Protein AF-A0A293LSG4-F1 (afdb_monomer_lite)

Radius of gyration: 34.45 Å; chains: 1; bounding box: 56×82×84 Å

Secondary structure (DSSP, 8-state):
-------------------------------------TT-TTS-----HHHHHHHHHHHHHHHHHHHHHHHHHHTTTS-HHHHHHHHHH-GGG-HHHHHHHHHHHHHHHHHHHHHHHHTT-S-HHHHHHHHHHHHHHHHHHHHHHHHHTT--TT-

pLDDT: mean 72.96, std 17.54, range [30.66, 94.44]

InterPro domains:
  IPR014371 Sterol O-acyltransferase, ACAT/DAG/ARE types [PTHR10408] (8-149)

Structure (mmCIF, N/CA/C/O backbone):
data_AF-A0A293LSG4-F1
#
_entry.id   AF-A0A293LSG4-F1
#
loop_
_atom_site.group_PDB
_atom_site.id
_atom_site.type_symbol
_atom_site.label_atom_id
_atom_site.label_alt_id
_atom_site.label_comp_id
_atom_site.label_asym_id
_atom_site.label_entity_id
_atom_site.label_seq_id
_atom_site.pdbx_PDB_ins_code
_atom_site.Cartn_x
_atom_site.Cartn_y
_atom_site.Cartn_z
_atom_site.occupancy
_atom_site.B_iso_or_equiv
_atom_site.auth_seq_id
_atom_site.auth_comp_id
_atom_site.auth_asym_id
_atom_site.auth_atom_id
_atom_site.pdbx_PDB_model_num
ATOM 1 N N . MET A 1 1 ? 24.149 -30.199 64.025 1.00 38.12 1 MET A N 1
ATOM 2 C CA . MET A 1 1 ? 24.038 -31.387 63.158 1.00 38.12 1 MET A CA 1
ATOM 3 C C . MET A 1 1 ? 22.683 -31.245 62.483 1.00 38.12 1 MET A C 1
ATOM 5 O O . MET A 1 1 ? 21.693 -31.628 63.076 1.00 38.12 1 MET A O 1
ATOM 9 N N . ASP A 1 2 ? 22.517 -30.277 61.592 1.00 36.81 2 ASP A N 1
ATOM 10 C CA . ASP A 1 2 ? 23.024 -30.160 60.215 1.00 36.81 2 ASP A CA 1
ATOM 11 C C . ASP A 1 2 ? 22.035 -30.751 59.192 1.00 36.81 2 ASP A C 1
ATOM 13 O O . ASP A 1 2 ? 21.685 -31.922 59.272 1.00 36.81 2 ASP A O 1
ATOM 17 N N . GLN A 1 3 ? 21.616 -29.841 58.309 1.00 37.47 3 GLN A N 1
ATOM 18 C CA . GLN A 1 3 ? 21.070 -29.933 56.952 1.00 37.47 3 GLN A CA 1
ATOM 19 C C . GLN A 1 3 ? 19.786 -30.694 56.567 1.00 37.47 3 GLN A C 1
ATOM 21 O O . GLN A 1 3 ? 19.490 -31.812 56.968 1.00 37.47 3 GLN A O 1
ATOM 26 N N . SER A 1 4 ? 19.059 -29.976 55.708 1.00 43.69 4 SER A N 1
ATOM 27 C CA . SER A 1 4 ? 17.766 -30.183 55.064 1.00 43.69 4 SER A CA 1
ATOM 28 C C . SER A 1 4 ? 17.876 -30.861 53.688 1.00 43.69 4 SER A C 1
ATOM 30 O O . SER A 1 4 ? 18.817 -30.566 52.954 1.00 43.69 4 SER A O 1
ATOM 32 N N . ASP A 1 5 ? 16.809 -31.604 53.337 1.00 42.03 5 ASP A N 1
ATOM 33 C CA . ASP A 1 5 ? 16.280 -31.919 51.985 1.00 42.03 5 ASP A CA 1
ATOM 34 C C . ASP A 1 5 ? 17.184 -32.748 51.026 1.00 42.03 5 ASP A C 1
ATOM 36 O O . ASP A 1 5 ? 18.361 -32.936 51.326 1.00 42.03 5 ASP A O 1
ATOM 40 N N . PRO A 1 6 ? 16.749 -33.209 49.820 1.00 51.28 6 PRO A N 1
ATOM 41 C CA . PRO A 1 6 ? 15.410 -33.450 49.232 1.00 51.28 6 PRO A CA 1
ATOM 42 C C . PRO A 1 6 ? 15.302 -34.784 48.413 1.00 51.28 6 PRO A C 1
ATOM 44 O O . PRO A 1 6 ? 16.277 -35.492 48.205 1.00 51.28 6 PRO A O 1
ATOM 47 N N . GLN A 1 7 ? 14.114 -35.008 47.824 1.00 31.14 7 GLN A N 1
ATOM 48 C CA . GLN A 1 7 ? 13.864 -35.568 46.472 1.00 31.14 7 GLN A CA 1
ATOM 49 C C . GLN A 1 7 ? 14.157 -37.034 46.095 1.00 31.14 7 GLN A C 1
ATOM 51 O O . GLN A 1 7 ? 15.089 -37.674 46.560 1.00 31.14 7 GLN A O 1
ATOM 56 N N . ALA A 1 8 ? 13.389 -37.419 45.065 1.00 35.66 8 ALA A N 1
ATOM 57 C CA . ALA A 1 8 ? 13.622 -38.466 44.073 1.00 35.66 8 ALA A CA 1
ATOM 58 C C . ALA A 1 8 ? 13.181 -39.882 44.468 1.00 35.66 8 ALA A C 1
ATOM 60 O O . ALA A 1 8 ? 13.350 -40.319 45.597 1.00 35.66 8 ALA A O 1
ATOM 61 N N . ASP A 1 9 ? 12.629 -40.702 43.587 1.00 30.66 9 ASP A N 1
ATOM 62 C CA . ASP A 1 9 ? 12.077 -40.546 42.243 1.00 30.66 9 ASP A CA 1
ATOM 63 C C . ASP A 1 9 ? 11.445 -41.919 41.931 1.00 30.66 9 ASP A C 1
ATOM 65 O O . ASP A 1 9 ? 11.835 -42.938 42.500 1.00 30.66 9 ASP A O 1
ATOM 69 N N . GLU A 1 10 ? 10.459 -41.922 41.039 1.00 43.47 10 GLU A N 1
ATOM 70 C CA . GLU A 1 10 ? 10.326 -42.917 39.968 1.00 43.47 10 GLU A CA 1
ATOM 71 C C . GLU A 1 10 ? 10.400 -44.420 40.324 1.00 43.47 10 GLU A C 1
ATOM 73 O O . GLU A 1 10 ? 11.464 -45.031 40.413 1.00 43.47 10 GLU A O 1
ATOM 78 N N . ALA A 1 11 ? 9.235 -45.073 40.383 1.00 34.16 11 ALA A N 1
ATOM 79 C CA . ALA A 1 11 ? 9.147 -46.523 40.234 1.00 34.16 11 ALA A CA 1
ATOM 80 C C . ALA A 1 11 ? 7.879 -46.939 39.471 1.00 34.16 11 ALA A C 1
ATOM 82 O O . ALA A 1 11 ? 6.773 -46.544 39.834 1.00 34.16 11 ALA A O 1
ATOM 83 N N . ALA A 1 12 ? 8.091 -47.822 38.486 1.00 37.66 12 ALA A N 1
ATOM 84 C CA . ALA A 1 12 ? 7.128 -48.529 37.630 1.00 37.66 12 ALA A CA 1
ATOM 85 C C . ALA A 1 12 ? 6.524 -47.668 36.502 1.00 37.66 12 ALA A C 1
ATOM 87 O O . ALA A 1 12 ? 5.883 -46.660 36.753 1.00 37.66 12 ALA A O 1
ATOM 88 N N . THR A 1 13 ? 6.714 -48.002 35.222 1.00 35.38 13 THR A N 1
ATOM 89 C CA . THR A 1 13 ? 6.286 -49.256 34.563 1.00 35.38 13 THR A CA 1
ATOM 90 C C . THR A 1 13 ? 7.220 -49.550 33.366 1.00 35.38 13 THR A C 1
ATOM 92 O O . THR A 1 13 ? 7.344 -48.728 32.469 1.00 35.38 13 THR A O 1
ATOM 95 N N . ALA A 1 14 ? 8.092 -50.563 33.424 1.00 41.41 14 ALA A N 1
ATOM 96 C CA . ALA A 1 14 ? 7.942 -51.886 32.786 1.00 41.41 14 ALA A CA 1
ATOM 97 C C . ALA A 1 14 ? 7.353 -51.892 31.350 1.00 41.41 14 ALA A C 1
ATOM 99 O O . ALA A 1 14 ? 6.164 -51.658 31.183 1.00 41.41 14 ALA A O 1
ATOM 100 N N . ASP A 1 15 ? 8.122 -52.262 30.315 1.00 34.78 15 ASP A N 1
ATOM 101 C CA . ASP A 1 15 ? 8.256 -53.663 29.847 1.00 34.78 15 ASP A CA 1
ATOM 102 C C . ASP A 1 15 ? 8.903 -53.761 28.435 1.00 34.78 15 ASP A C 1
ATOM 104 O O . ASP A 1 15 ? 8.466 -53.119 27.484 1.00 34.78 15 ASP A O 1
ATOM 108 N N . LYS A 1 16 ? 9.913 -54.641 28.347 1.00 33.62 16 LYS A N 1
ATOM 109 C CA . LYS A 1 16 ? 10.464 -55.406 27.201 1.00 33.62 16 LYS A CA 1
ATOM 110 C C . LYS A 1 16 ? 11.070 -54.740 25.954 1.00 33.62 16 LYS A C 1
ATOM 112 O O . LYS A 1 16 ? 10.407 -54.473 24.955 1.00 33.62 16 LYS A O 1
ATOM 117 N N . GLN A 1 17 ? 12.405 -54.777 25.932 1.00 40.47 17 GLN A N 1
ATOM 118 C CA . GLN A 1 17 ? 13.190 -55.181 24.758 1.00 40.47 17 GLN A CA 1
ATOM 119 C C . GLN A 1 17 ? 13.037 -56.697 24.500 1.00 40.47 17 GLN A C 1
ATOM 121 O O . GLN A 1 17 ? 13.072 -57.458 25.469 1.00 40.47 17 GLN A O 1
ATOM 126 N N . PRO A 1 18 ? 12.972 -57.172 23.242 1.00 40.62 18 PRO A N 1
ATOM 127 C CA . PRO A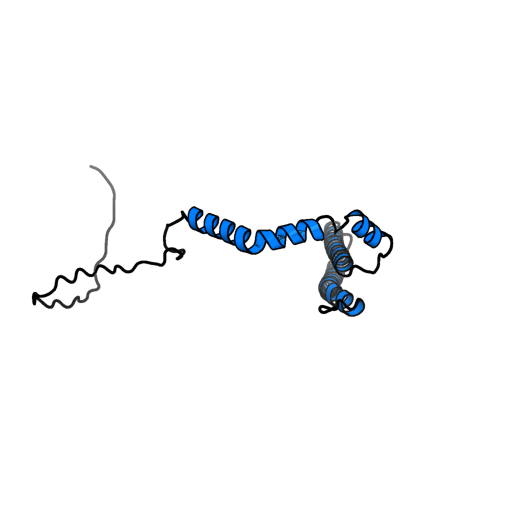 1 18 ? 13.381 -58.526 22.917 1.00 40.62 18 PRO A CA 1
ATOM 128 C C . PRO A 1 18 ? 14.887 -58.548 22.624 1.00 40.62 18 PRO A C 1
ATOM 130 O O . PRO A 1 18 ? 15.380 -57.925 21.682 1.00 40.62 18 PRO A O 1
ATOM 133 N N . GLU A 1 19 ? 15.584 -59.267 23.489 1.00 47.41 19 GLU A N 1
ATOM 134 C CA . GLU A 1 19 ? 16.866 -59.927 23.266 1.00 47.41 19 GLU A CA 1
ATOM 135 C C . GLU A 1 19 ? 16.713 -60.959 22.134 1.00 47.41 19 GLU A C 1
ATOM 137 O O . GLU A 1 19 ? 15.721 -61.687 22.096 1.00 47.41 19 GLU A O 1
ATOM 142 N N . ASN A 1 20 ? 17.650 -60.976 21.188 1.00 44.69 20 ASN A N 1
ATOM 143 C CA . ASN A 1 20 ? 17.918 -62.112 20.309 1.00 44.69 20 ASN A CA 1
ATOM 144 C C . ASN A 1 20 ? 19.379 -62.011 19.868 1.00 44.69 20 ASN A C 1
ATOM 146 O O . ASN A 1 20 ? 19.776 -61.031 19.229 1.00 44.69 20 ASN A O 1
ATOM 150 N N . ASP A 1 21 ? 20.128 -63.028 20.267 1.00 46.31 21 ASP A N 1
ATOM 151 C CA . ASP A 1 21 ? 21.570 -63.163 20.152 1.00 46.31 21 ASP A CA 1
ATOM 152 C C . ASP A 1 21 ? 22.030 -63.509 18.725 1.00 46.31 21 ASP A C 1
ATOM 154 O O . ASP A 1 21 ? 21.399 -64.292 18.014 1.00 46.31 21 ASP A O 1
ATOM 158 N N . ASP A 1 22 ? 23.144 -62.877 18.353 1.00 59.78 22 ASP A N 1
ATOM 159 C CA . ASP A 1 22 ? 24.293 -63.378 17.590 1.00 59.78 22 ASP A CA 1
ATOM 160 C C . ASP A 1 22 ? 24.077 -64.310 16.381 1.00 59.78 22 ASP A C 1
ATOM 162 O O . ASP A 1 22 ? 23.933 -65.516 16.534 1.00 59.78 22 ASP A O 1
ATOM 166 N N . GLU A 1 23 ? 24.269 -63.763 15.171 1.00 53.59 23 GLU A N 1
ATOM 167 C CA . GLU A 1 23 ? 24.921 -64.444 14.034 1.00 53.59 23 GLU A CA 1
ATOM 168 C C . GLU A 1 23 ? 25.746 -63.397 13.247 1.00 53.59 23 GLU A C 1
ATOM 170 O O . GLU A 1 23 ? 25.218 -62.494 12.589 1.00 53.59 23 GLU A O 1
ATOM 175 N N . ASP A 1 24 ? 27.072 -63.505 13.359 1.00 57.59 24 ASP A N 1
ATOM 176 C CA . ASP A 1 24 ? 28.089 -62.793 12.583 1.00 57.59 24 ASP A CA 1
ATOM 177 C C . ASP A 1 24 ? 27.906 -63.032 11.075 1.00 57.59 24 ASP A C 1
ATOM 179 O O . ASP A 1 24 ? 28.110 -64.146 10.617 1.00 57.59 24 ASP A O 1
ATOM 183 N N . VAL A 1 25 ? 27.599 -61.994 10.287 1.00 56.97 25 VAL A N 1
ATOM 184 C CA . VAL A 1 25 ? 28.265 -61.640 9.011 1.00 56.97 25 VAL A CA 1
ATOM 185 C C . VAL A 1 25 ? 27.683 -60.306 8.539 1.00 56.97 25 VAL A C 1
ATOM 187 O O . VAL A 1 25 ? 26.483 -60.139 8.351 1.00 56.97 25 VAL A O 1
ATOM 190 N N . SER A 1 26 ? 28.581 -59.367 8.252 1.00 52.91 26 SER A N 1
ATOM 191 C CA . SER A 1 26 ? 28.329 -57.980 7.857 1.00 52.91 26 SER A CA 1
ATOM 192 C C . SER A 1 26 ? 28.017 -57.052 9.029 1.00 52.91 26 SER A C 1
ATOM 194 O O . SER A 1 26 ? 26.897 -56.632 9.304 1.00 52.91 26 SER A O 1
ATOM 196 N N . VAL A 1 27 ? 29.113 -56.577 9.612 1.00 57.38 27 VAL A N 1
ATOM 197 C CA . VAL A 1 27 ? 29.299 -55.189 10.037 1.00 57.38 27 VAL A CA 1
ATOM 198 C C . VAL A 1 27 ? 28.968 -54.245 8.860 1.00 57.38 27 VAL A C 1
ATOM 200 O O . VAL A 1 27 ? 29.807 -53.499 8.363 1.00 57.38 27 VAL A O 1
ATOM 203 N N . LEU A 1 28 ? 27.727 -54.258 8.368 1.00 61.81 28 LEU A N 1
ATOM 204 C CA . LEU A 1 28 ? 27.125 -53.144 7.658 1.00 61.81 28 LEU A CA 1
ATOM 205 C C . LEU A 1 28 ? 26.864 -52.109 8.741 1.00 61.81 28 LEU A C 1
ATOM 207 O O . LEU A 1 28 ? 25.749 -51.947 9.232 1.00 61.81 28 LEU A O 1
ATOM 211 N N . CYS A 1 29 ? 27.952 -51.454 9.154 1.00 65.19 29 CYS A N 1
ATOM 212 C CA . CYS A 1 29 ? 27.932 -50.210 9.894 1.00 65.19 29 CYS A CA 1
ATOM 213 C C . CYS A 1 29 ? 26.817 -49.377 9.270 1.00 65.19 29 CYS A C 1
ATOM 215 O O . CYS A 1 29 ? 26.926 -48.973 8.112 1.00 65.19 29 CYS A O 1
ATOM 217 N N . ARG A 1 30 ? 25.684 -49.232 9.964 1.00 60.47 30 ARG A N 1
ATOM 218 C CA . ARG A 1 30 ? 24.551 -48.467 9.452 1.00 60.47 30 ARG A CA 1
ATOM 219 C C . ARG A 1 30 ? 24.993 -47.009 9.463 1.00 60.47 30 ARG A C 1
ATOM 221 O O . ARG A 1 30 ? 24.814 -46.288 10.436 1.00 60.47 30 ARG A O 1
ATOM 228 N N . ILE A 1 31 ? 25.625 -46.601 8.366 1.00 74.44 31 ILE A N 1
ATOM 229 C CA . ILE A 1 31 ? 26.207 -45.269 8.161 1.00 74.44 31 ILE A CA 1
ATOM 230 C C . ILE A 1 31 ? 25.098 -44.208 8.080 1.00 74.44 31 ILE A C 1
ATOM 232 O O . ILE A 1 31 ? 25.341 -43.016 8.262 1.00 74.44 31 ILE A O 1
ATOM 236 N N . HIS A 1 32 ? 23.861 -44.647 7.822 1.00 75.19 32 HIS A N 1
ATOM 237 C CA . HIS A 1 32 ? 22.682 -43.801 7.772 1.00 75.19 32 HIS A CA 1
ATOM 238 C C . HIS A 1 32 ? 22.128 -43.554 9.180 1.00 75.19 32 HIS A C 1
ATOM 240 O O . HIS A 1 32 ? 21.497 -44.422 9.784 1.00 75.19 32 HIS A O 1
ATOM 246 N N . LYS A 1 33 ? 22.372 -42.347 9.695 1.00 80.88 33 LYS A N 1
ATOM 247 C CA . LYS A 1 33 ? 21.749 -41.832 10.918 1.00 80.88 33 LYS A CA 1
ATOM 248 C C . LYS A 1 33 ? 20.503 -41.026 10.536 1.00 80.88 33 LYS A C 1
ATOM 250 O O . LYS A 1 33 ? 20.580 -40.290 9.550 1.00 80.88 33 LYS A O 1
ATOM 255 N N . PRO A 1 34 ? 19.391 -41.119 11.291 1.00 77.25 34 PRO A N 1
ATOM 256 C CA . PRO A 1 34 ? 18.253 -40.230 11.092 1.00 77.25 34 PRO A CA 1
ATOM 257 C C . PRO A 1 34 ? 18.742 -38.786 11.250 1.00 77.25 34 PRO A C 1
ATOM 259 O O . PRO A 1 34 ? 19.196 -38.376 12.318 1.00 77.25 34 PRO A O 1
ATOM 262 N N . GLN A 1 35 ? 18.746 -38.050 10.144 1.00 75.88 35 GLN A N 1
ATOM 263 C CA . GLN A 1 35 ? 19.224 -36.681 10.066 1.00 75.88 35 GLN A CA 1
ATOM 264 C C . GLN A 1 35 ? 18.098 -35.823 9.504 1.00 75.88 35 GLN A C 1
ATOM 266 O O . GLN A 1 35 ? 17.713 -35.988 8.349 1.00 75.88 35 GLN A O 1
ATOM 271 N N . ASP A 1 36 ? 17.620 -34.878 10.310 1.00 75.56 36 ASP A N 1
ATOM 272 C CA . ASP A 1 36 ? 16.722 -33.836 9.828 1.00 75.56 36 ASP A CA 1
ATOM 273 C C . ASP A 1 36 ? 17.367 -33.087 8.658 1.00 75.56 36 ASP A C 1
ATOM 275 O O . ASP A 1 36 ? 18.570 -32.782 8.686 1.00 75.56 36 ASP A O 1
ATOM 279 N N . SER A 1 37 ? 16.560 -32.779 7.638 1.00 78.62 37 SER A N 1
ATOM 280 C CA . SER A 1 37 ? 16.974 -31.962 6.499 1.00 78.62 37 SER A CA 1
ATOM 281 C C . SER A 1 37 ? 17.712 -30.719 6.985 1.00 78.62 37 SER A C 1
ATOM 283 O O . SER A 1 37 ? 17.318 -30.088 7.962 1.00 78.62 37 SER A O 1
ATOM 285 N N . LEU A 1 38 ? 18.765 -30.321 6.274 1.00 68.75 38 LEU A N 1
ATOM 286 C CA . LEU A 1 38 ? 19.543 -29.126 6.614 1.00 68.75 38 LEU A CA 1
ATOM 287 C C . LEU A 1 38 ? 18.714 -27.828 6.607 1.00 68.75 38 LEU A C 1
ATOM 289 O O . LEU A 1 38 ? 19.166 -26.827 7.140 1.00 68.75 38 LEU A O 1
ATOM 293 N N . LEU A 1 39 ? 17.519 -27.852 6.013 1.00 66.94 39 LEU A N 1
ATOM 294 C CA . LEU A 1 39 ? 16.549 -26.753 5.995 1.00 66.94 39 LEU A CA 1
ATOM 295 C C . LEU A 1 39 ? 15.422 -26.925 7.033 1.00 66.94 39 LEU A C 1
ATOM 297 O O . LEU A 1 39 ? 14.484 -26.131 7.056 1.00 66.94 39 LEU A O 1
ATOM 301 N N . SER A 1 40 ? 15.467 -27.980 7.851 1.00 68.06 40 SER A N 1
ATOM 302 C CA . SER A 1 40 ? 14.493 -28.214 8.914 1.00 68.06 40 SER A CA 1
ATOM 303 C C . SER A 1 40 ? 14.722 -27.216 10.043 1.00 68.06 40 SER A C 1
ATOM 305 O O . SER A 1 40 ? 15.818 -27.144 10.599 1.00 68.06 40 SER A O 1
ATOM 307 N N . GLY A 1 41 ? 13.676 -26.476 10.420 1.00 67.75 41 GLY A N 1
ATOM 308 C CA . GLY A 1 41 ? 13.731 -25.488 11.504 1.00 67.75 41 GLY A CA 1
ATOM 309 C C . GLY A 1 41 ? 14.050 -26.076 12.888 1.00 67.75 41 GLY A C 1
ATOM 310 O O . GLY A 1 41 ? 14.380 -25.322 13.796 1.00 67.75 41 GLY A O 1
ATOM 311 N N . SER A 1 42 ? 13.988 -27.405 13.047 1.00 68.75 42 SER A N 1
ATOM 312 C CA . SER A 1 42 ? 14.391 -28.141 14.258 1.00 68.75 42 SER A CA 1
ATOM 313 C C . SER A 1 42 ? 15.909 -28.253 14.433 1.00 68.75 42 SER A C 1
ATOM 315 O O . SER A 1 42 ? 16.389 -28.513 15.537 1.00 68.75 42 SER A O 1
ATOM 317 N N . ARG A 1 43 ? 16.691 -28.070 13.360 1.00 63.06 43 ARG A N 1
ATOM 318 C CA . ARG A 1 43 ? 18.145 -28.235 13.380 1.00 63.06 43 ARG A CA 1
ATOM 319 C C . ARG A 1 43 ? 18.791 -26.871 13.610 1.00 63.06 43 ARG A C 1
ATOM 321 O O . ARG A 1 43 ? 18.637 -25.972 12.793 1.00 63.06 43 ARG A O 1
ATOM 328 N N . GLY A 1 44 ? 19.560 -26.723 14.693 1.00 66.12 44 GLY A N 1
ATOM 329 C CA . GLY A 1 44 ? 20.257 -25.484 15.096 1.00 66.12 44 GLY A CA 1
ATOM 330 C C . GLY A 1 44 ? 21.354 -24.975 14.139 1.00 66.12 44 GLY A C 1
ATOM 331 O O . GLY A 1 44 ? 22.300 -24.320 14.569 1.00 66.12 44 GLY A O 1
ATOM 332 N N . TRP A 1 45 ? 21.271 -25.293 12.845 1.00 66.38 45 TRP A N 1
ATOM 333 C CA . TRP A 1 45 ? 22.164 -24.811 11.802 1.00 66.38 45 TRP A CA 1
ATOM 334 C C . TRP A 1 45 ? 21.676 -23.443 11.307 1.00 66.38 45 TRP A C 1
ATOM 336 O O . TRP A 1 45 ? 20.603 -23.329 10.725 1.00 66.38 45 TRP A O 1
ATOM 346 N N . THR A 1 46 ? 22.452 -22.386 11.560 1.00 73.81 46 THR A N 1
ATOM 347 C CA . THR A 1 46 ? 22.088 -20.985 11.250 1.00 73.81 46 THR A CA 1
ATOM 348 C C . THR A 1 46 ? 22.930 -20.365 10.126 1.00 73.81 46 THR A C 1
ATOM 350 O O . THR A 1 46 ? 22.719 -19.215 9.737 1.00 73.81 46 THR A O 1
ATOM 353 N N . ASN A 1 47 ? 23.885 -21.110 9.560 1.00 76.19 47 ASN A N 1
ATOM 354 C CA . ASN A 1 47 ? 24.853 -20.597 8.585 1.00 76.19 47 ASN A CA 1
ATOM 355 C C . ASN A 1 47 ? 24.399 -20.765 7.120 1.00 76.19 47 ASN A C 1
ATOM 357 O O . ASN A 1 47 ? 25.081 -21.379 6.306 1.00 76.19 47 ASN A O 1
ATOM 361 N N . TYR A 1 48 ? 23.279 -20.137 6.747 1.00 82.25 48 TYR A N 1
ATOM 362 C CA . TYR A 1 48 ? 22.755 -20.129 5.365 1.00 82.25 48 TYR A CA 1
ATOM 363 C C . TYR A 1 48 ? 23.375 -19.060 4.453 1.00 82.25 48 TYR A C 1
ATOM 365 O O . TYR A 1 48 ? 22.940 -18.878 3.317 1.00 82.25 48 TYR A O 1
ATOM 373 N N . ARG A 1 49 ? 24.399 -18.338 4.924 1.00 84.12 49 ARG A N 1
ATOM 374 C CA . ARG A 1 49 ? 25.003 -17.204 4.202 1.00 84.12 49 ARG A CA 1
ATOM 375 C C . ARG A 1 49 ? 25.500 -17.584 2.803 1.00 84.12 49 ARG A C 1
ATOM 377 O O . ARG A 1 49 ? 25.340 -16.798 1.877 1.00 84.12 49 ARG A O 1
ATOM 384 N N . GLY A 1 50 ? 26.054 -18.790 2.644 1.00 87.56 50 GLY A N 1
ATOM 385 C CA . GLY A 1 50 ? 26.525 -19.299 1.350 1.00 87.56 50 GLY A CA 1
ATOM 386 C C . GLY A 1 50 ? 25.389 -19.562 0.359 1.00 87.56 50 GLY A C 1
ATOM 387 O O . GLY A 1 50 ? 25.465 -19.122 -0.785 1.00 87.56 50 GLY A O 1
ATOM 388 N N . LEU A 1 51 ? 24.306 -20.202 0.816 1.00 87.69 51 LEU A N 1
ATOM 389 C CA . LEU A 1 51 ? 23.114 -20.451 -0.001 1.00 87.69 51 LEU A CA 1
ATOM 390 C C . LEU A 1 51 ? 22.42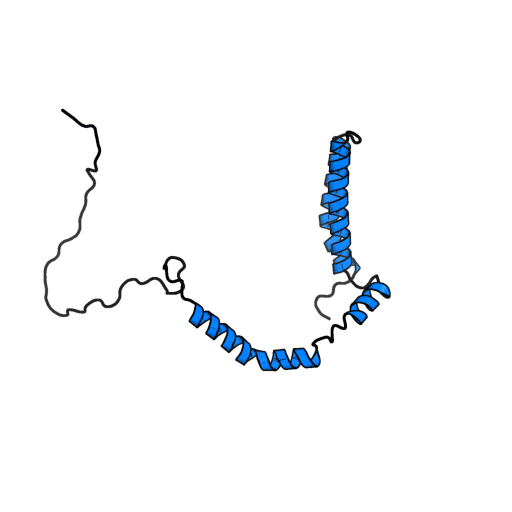6 -19.136 -0.388 1.00 87.69 51 LEU A C 1
ATOM 392 O O . LEU A 1 51 ? 22.095 -18.935 -1.549 1.00 87.69 51 LEU A O 1
ATOM 396 N N . PHE A 1 52 ? 22.275 -18.212 0.563 1.00 87.31 52 PHE A N 1
ATOM 397 C CA . PHE A 1 52 ? 21.683 -16.899 0.315 1.00 87.31 52 PHE A CA 1
ATOM 398 C C . PHE A 1 52 ? 22.493 -16.076 -0.696 1.00 87.31 52 PHE A C 1
ATOM 400 O O . PHE A 1 52 ? 21.925 -15.522 -1.637 1.00 87.31 52 PHE A O 1
ATOM 407 N N . ASN A 1 53 ? 23.823 -16.044 -0.553 1.00 92.31 53 ASN A N 1
ATOM 408 C CA . ASN A 1 53 ? 24.698 -15.365 -1.509 1.00 92.31 53 ASN A CA 1
ATOM 409 C C . ASN A 1 53 ? 24.592 -15.990 -2.908 1.00 92.31 53 ASN A C 1
ATOM 411 O O . ASN A 1 53 ? 24.482 -15.282 -3.904 1.00 92.31 53 ASN A O 1
ATOM 415 N N . PHE A 1 54 ? 24.544 -17.321 -2.986 1.00 93.50 54 PHE A N 1
ATOM 416 C CA . PHE A 1 54 ? 24.344 -18.020 -4.249 1.00 93.50 54 PHE A CA 1
ATOM 417 C C . PHE A 1 54 ? 22.991 -17.685 -4.895 1.00 93.50 54 PHE A C 1
ATOM 419 O O . PHE A 1 54 ? 22.950 -17.384 -6.085 1.00 93.50 54 PHE A O 1
ATOM 426 N N . CYS A 1 55 ? 21.900 -17.639 -4.123 1.00 92.38 55 CYS A N 1
ATOM 427 C CA . CYS A 1 55 ? 20.589 -17.211 -4.617 1.00 92.38 55 CYS A CA 1
ATOM 428 C C . CYS A 1 55 ? 20.614 -15.779 -5.172 1.00 92.38 55 CYS A C 1
ATOM 430 O O . CYS A 1 55 ? 20.040 -15.535 -6.230 1.00 92.38 55 CYS A O 1
ATOM 432 N N . ILE A 1 56 ? 21.302 -14.844 -4.506 1.00 93.06 56 ILE A N 1
ATOM 433 C CA . ILE A 1 56 ? 21.467 -13.469 -5.005 1.00 93.06 56 ILE A CA 1
ATOM 434 C C . ILE A 1 56 ? 22.257 -13.457 -6.316 1.00 93.06 56 ILE A C 1
ATOM 436 O O . ILE A 1 56 ? 21.838 -12.810 -7.274 1.00 93.06 56 ILE A O 1
ATOM 440 N N . ILE A 1 57 ? 23.372 -14.186 -6.388 1.00 94.44 57 ILE A N 1
ATOM 441 C CA . ILE A 1 57 ? 24.196 -14.267 -7.600 1.00 94.44 57 ILE A CA 1
ATOM 442 C C . ILE A 1 57 ? 23.385 -14.855 -8.758 1.00 94.44 57 ILE A C 1
ATOM 444 O O . ILE A 1 57 ? 23.388 -14.284 -9.847 1.00 94.44 57 ILE A O 1
ATOM 448 N N . LEU A 1 58 ? 22.641 -15.943 -8.531 1.00 93.31 58 LEU A N 1
ATOM 449 C CA . LEU A 1 58 ? 21.759 -16.532 -9.540 1.00 93.31 58 LEU A CA 1
ATOM 450 C C . LEU A 1 58 ? 20.652 -15.571 -9.970 1.00 93.31 58 LEU A C 1
ATOM 452 O O . LEU A 1 58 ? 20.357 -15.484 -11.161 1.00 93.31 58 LEU A O 1
ATOM 456 N N . LEU A 1 59 ? 20.056 -14.835 -9.031 1.00 91.75 59 LEU A N 1
ATOM 457 C CA . LEU A 1 59 ? 19.019 -13.849 -9.322 1.00 91.75 59 LEU A CA 1
ATOM 458 C C . LEU A 1 59 ? 19.561 -12.740 -10.233 1.00 91.75 59 LEU A C 1
ATOM 460 O O . LEU A 1 59 ? 18.935 -12.427 -11.247 1.00 91.75 59 LEU A O 1
ATOM 464 N N . ILE A 1 60 ? 20.736 -12.196 -9.906 1.00 90.62 60 ILE A N 1
ATOM 465 C CA . ILE A 1 60 ? 21.405 -11.149 -10.687 1.00 90.62 60 ILE A CA 1
ATOM 466 C C . ILE A 1 60 ? 21.862 -11.690 -12.043 1.00 90.62 60 ILE A C 1
ATOM 468 O O . ILE A 1 60 ? 21.686 -11.017 -13.051 1.00 90.62 60 ILE A O 1
ATOM 472 N N . LEU A 1 61 ? 22.411 -12.900 -12.116 1.00 91.94 61 LEU A N 1
ATOM 473 C CA . LEU A 1 61 ? 22.875 -13.458 -13.385 1.00 91.94 61 LEU A CA 1
ATOM 474 C C . LEU A 1 61 ? 21.702 -13.793 -14.321 1.00 91.94 61 LEU A C 1
ATOM 476 O O . LEU A 1 61 ? 21.783 -13.545 -15.521 1.00 91.94 61 LEU A O 1
ATOM 480 N N . SER A 1 62 ? 20.596 -14.299 -13.765 1.00 91.12 62 SER A N 1
ATOM 481 C CA . SER A 1 62 ? 19.418 -14.716 -14.540 1.00 91.12 62 SER A CA 1
ATOM 482 C C . SER A 1 62 ? 18.537 -13.540 -14.960 1.00 91.12 62 SER A C 1
ATOM 484 O O . SER A 1 62 ? 17.962 -13.565 -16.043 1.00 91.12 62 SER A O 1
ATOM 486 N N . ASN A 1 63 ? 18.428 -12.499 -14.126 1.00 86.94 63 ASN A N 1
ATOM 487 C CA . ASN A 1 63 ? 17.511 -11.378 -14.363 1.00 86.94 63 ASN A CA 1
ATOM 488 C C . ASN A 1 63 ? 18.216 -10.032 -14.554 1.00 86.94 63 ASN A C 1
ATOM 490 O O . ASN A 1 63 ? 17.577 -9.084 -14.990 1.00 86.94 63 ASN A O 1
ATOM 494 N N . GLY A 1 64 ? 19.514 -9.912 -14.271 1.00 88.00 64 GLY A N 1
ATOM 495 C CA . GLY A 1 64 ? 20.232 -8.634 -14.257 1.00 88.00 64 GLY A CA 1
ATOM 496 C C . GLY A 1 64 ? 20.271 -7.940 -15.612 1.00 88.00 64 GLY A C 1
ATOM 497 O O . GLY A 1 64 ? 20.070 -6.733 -15.671 1.00 88.00 64 GLY A O 1
ATOM 498 N N . ARG A 1 65 ? 20.440 -8.686 -16.713 1.00 87.31 65 ARG A N 1
ATOM 499 C CA . ARG A 1 65 ? 20.392 -8.113 -18.070 1.00 87.31 65 ARG A CA 1
ATOM 500 C C . ARG A 1 65 ? 19.026 -7.495 -18.369 1.00 87.31 65 ARG A C 1
ATOM 502 O O . ARG A 1 65 ? 18.964 -6.351 -18.798 1.00 87.31 65 ARG A O 1
ATOM 509 N N . VAL A 1 66 ? 17.950 -8.238 -18.113 1.00 85.62 66 VAL A N 1
ATOM 510 C CA . VAL A 1 66 ? 16.573 -7.779 -18.349 1.00 85.62 66 VAL A CA 1
ATOM 511 C C . VAL A 1 66 ? 16.203 -6.655 -17.377 1.00 85.62 66 VAL A C 1
ATOM 513 O O . VAL A 1 66 ? 15.563 -5.691 -17.773 1.00 85.62 66 VAL A O 1
ATOM 516 N N . ALA A 1 67 ? 16.655 -6.725 -16.124 1.00 82.75 67 ALA A N 1
ATOM 517 C CA . ALA A 1 67 ? 16.446 -5.687 -15.121 1.00 82.75 67 ALA A CA 1
ATOM 518 C C . ALA A 1 67 ? 17.179 -4.387 -15.474 1.00 82.75 67 ALA A C 1
ATOM 520 O O . ALA A 1 67 ? 16.602 -3.320 -15.322 1.00 82.75 67 ALA A O 1
ATOM 521 N N . LEU A 1 68 ? 18.414 -4.460 -15.976 1.00 82.88 68 LEU A N 1
ATOM 522 C CA . LEU A 1 68 ? 19.200 -3.295 -16.385 1.00 82.88 68 LEU A CA 1
ATOM 523 C C . LEU A 1 68 ? 18.668 -2.707 -17.697 1.00 82.88 68 LEU A C 1
ATOM 525 O O . LEU A 1 68 ? 18.546 -1.493 -17.819 1.00 82.88 68 LEU A O 1
ATOM 529 N N . GLU A 1 69 ? 18.258 -3.554 -18.642 1.00 85.69 69 GLU A N 1
ATOM 530 C CA . GLU A 1 69 ? 17.553 -3.121 -19.849 1.00 85.69 69 GLU A CA 1
ATOM 531 C C . GLU A 1 69 ? 16.230 -2.428 -19.498 1.00 85.69 69 GLU A C 1
ATOM 533 O O . GLU A 1 69 ? 15.953 -1.350 -20.018 1.00 85.69 69 GLU A O 1
ATOM 538 N N . ASN A 1 70 ? 15.460 -2.977 -18.555 1.00 82.81 70 ASN A N 1
ATOM 539 C CA . ASN A 1 70 ? 14.246 -2.347 -18.047 1.00 82.81 70 ASN A CA 1
ATOM 540 C C . ASN A 1 70 ? 14.541 -1.087 -17.223 1.00 82.81 70 ASN A C 1
ATOM 542 O O . ASN A 1 70 ? 13.761 -0.149 -17.267 1.00 82.81 70 ASN A O 1
ATOM 546 N N . LEU A 1 71 ? 15.662 -1.005 -16.511 1.00 82.69 71 LEU A N 1
ATOM 547 C CA . LEU A 1 71 ? 16.055 0.187 -15.761 1.00 82.69 71 LEU A CA 1
ATOM 548 C C . LEU A 1 71 ? 16.548 1.312 -16.681 1.00 82.69 71 LEU A C 1
ATOM 550 O O . LEU A 1 71 ? 16.347 2.475 -16.375 1.00 82.69 71 LEU A O 1
ATOM 554 N N . ILE A 1 72 ? 17.163 1.011 -17.821 1.00 76.06 72 ILE A N 1
ATOM 555 C CA . ILE A 1 72 ? 17.574 2.047 -18.781 1.00 76.06 72 ILE A CA 1
ATOM 556 C C . ILE A 1 72 ? 16.411 2.433 -19.703 1.00 76.06 72 ILE A C 1
ATOM 558 O O . ILE A 1 72 ? 16.245 3.610 -20.010 1.00 76.06 72 ILE A O 1
ATOM 562 N N . LYS A 1 73 ? 15.581 1.468 -20.128 1.00 72.12 73 LYS A N 1
ATOM 563 C CA . LYS A 1 73 ? 14.392 1.739 -20.955 1.00 72.12 73 LYS A CA 1
ATOM 564 C C . LYS A 1 73 ? 13.244 2.361 -20.158 1.00 72.12 73 LYS A C 1
ATOM 566 O O . LYS A 1 73 ? 12.579 3.246 -20.681 1.00 72.12 73 LYS A O 1
ATOM 571 N N . TYR A 1 74 ? 13.005 1.901 -18.927 1.00 68.56 74 TYR A N 1
ATOM 572 C CA . TYR A 1 74 ? 11.887 2.323 -18.070 1.00 68.56 74 TYR A CA 1
ATOM 573 C C . TYR A 1 74 ? 12.303 2.975 -16.740 1.00 68.56 74 TYR A C 1
ATOM 575 O O . TYR A 1 74 ? 11.442 3.515 -16.044 1.00 68.56 74 TYR A O 1
ATOM 583 N N . GLY A 1 75 ? 13.576 2.957 -16.334 1.00 69.75 75 GLY A N 1
ATOM 584 C CA . GLY A 1 75 ? 13.993 3.667 -15.114 1.00 69.75 75 GLY A CA 1
ATOM 585 C C . GLY A 1 75 ? 13.828 5.174 -15.274 1.00 69.75 75 GLY A C 1
ATOM 586 O O . GLY A 1 75 ? 13.954 5.695 -16.375 1.00 69.75 75 GLY A O 1
ATOM 587 N N . ILE A 1 76 ? 13.420 5.856 -14.195 1.00 57.28 76 ILE A N 1
ATOM 588 C CA . ILE A 1 76 ? 12.924 7.255 -14.169 1.00 57.28 76 ILE A CA 1
ATOM 589 C C . ILE A 1 76 ? 11.878 7.600 -15.269 1.00 57.28 76 ILE A C 1
ATOM 591 O O . ILE A 1 76 ? 11.371 8.715 -15.320 1.00 57.28 76 ILE A O 1
ATOM 595 N N . LEU A 1 77 ? 11.430 6.647 -16.097 1.00 57.25 77 LEU A N 1
ATOM 596 C CA . LEU A 1 77 ? 10.355 6.843 -17.074 1.00 57.25 77 LEU A CA 1
ATOM 597 C C . LEU A 1 77 ? 8.975 6.899 -16.397 1.00 57.25 77 LEU A C 1
ATOM 599 O O . LEU A 1 77 ? 8.013 7.401 -16.978 1.00 57.25 77 LEU A O 1
ATOM 603 N N . VAL A 1 78 ? 8.885 6.478 -15.131 1.00 56.22 78 VAL A N 1
ATOM 604 C CA . VAL A 1 78 ? 7.962 7.089 -14.164 1.00 56.22 78 VAL A CA 1
ATOM 605 C C . VAL A 1 78 ? 8.529 8.469 -13.866 1.00 56.22 78 VAL A C 1
ATOM 607 O O . VAL A 1 78 ? 9.189 8.682 -12.855 1.00 56.22 78 VAL A O 1
ATOM 610 N N . ASP A 1 79 ? 8.333 9.392 -14.801 1.00 68.06 79 ASP A N 1
ATOM 611 C CA . ASP A 1 79 ? 8.683 10.785 -14.592 1.00 68.06 79 ASP A CA 1
ATOM 612 C C . ASP A 1 79 ? 7.817 11.268 -13.416 1.00 68.06 79 ASP A C 1
ATOM 614 O O . ASP A 1 79 ? 6.593 11.380 -13.574 1.00 68.06 79 ASP A O 1
ATOM 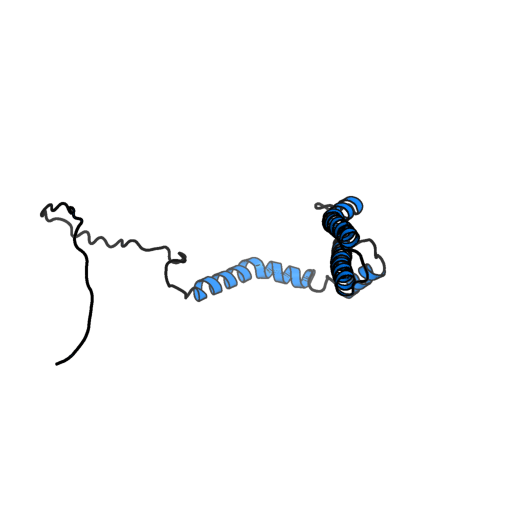618 N N . PRO A 1 80 ? 8.395 11.506 -12.224 1.00 68.12 80 PRO A N 1
ATOM 619 C CA . PRO A 1 80 ? 7.611 11.861 -11.048 1.00 68.12 80 PRO A CA 1
ATOM 620 C C . PRO A 1 80 ? 6.824 13.149 -11.303 1.00 68.12 80 PRO A C 1
ATOM 622 O O . PRO A 1 80 ? 5.726 13.320 -10.779 1.00 68.12 80 PRO A O 1
ATOM 625 N N . VAL A 1 81 ? 7.326 14.019 -12.186 1.00 70.62 81 VAL A N 1
ATOM 626 C CA . VAL A 1 81 ? 6.655 15.249 -12.599 1.00 70.62 81 VAL A CA 1
ATOM 627 C C . VAL A 1 81 ? 5.453 14.947 -13.490 1.00 70.62 81 VAL A C 1
ATOM 629 O O . VAL A 1 81 ? 4.437 15.623 -13.356 1.00 70.62 81 VAL A O 1
ATOM 632 N N . LYS A 1 82 ? 5.496 13.922 -14.354 1.00 70.56 82 LYS A N 1
ATOM 633 C CA . LYS A 1 82 ? 4.298 13.463 -15.087 1.00 70.56 82 LYS A CA 1
ATOM 634 C C . LYS A 1 82 ? 3.266 12.854 -14.148 1.00 70.56 82 LYS A C 1
ATOM 636 O O . LYS A 1 82 ? 2.091 13.152 -14.309 1.00 70.56 82 LYS A O 1
ATOM 641 N N . TRP A 1 83 ? 3.684 12.074 -13.151 1.00 70.19 83 TRP A N 1
ATOM 642 C CA . TRP A 1 83 ? 2.770 11.516 -12.144 1.00 70.19 83 TRP A CA 1
ATOM 643 C C . TRP A 1 83 ? 2.086 12.630 -11.344 1.00 70.19 83 TRP A C 1
ATOM 645 O O . TRP A 1 83 ? 0.868 12.622 -11.203 1.00 70.19 83 TRP A O 1
ATOM 655 N N . ILE A 1 84 ? 2.843 13.647 -10.923 1.00 70.31 84 ILE A N 1
ATOM 656 C CA . ILE A 1 84 ? 2.311 14.838 -10.247 1.00 70.31 84 ILE A CA 1
ATOM 657 C C . ILE A 1 84 ? 1.421 15.667 -11.189 1.00 70.31 84 ILE A C 1
ATOM 659 O O . ILE A 1 84 ? 0.368 16.142 -10.778 1.00 70.31 84 ILE A O 1
ATOM 663 N N . ARG A 1 85 ? 1.786 15.830 -12.467 1.00 72.69 85 ARG A N 1
ATOM 664 C CA . ARG A 1 85 ? 0.943 16.540 -13.443 1.00 72.69 85 ARG A CA 1
ATOM 665 C C . ARG A 1 85 ? -0.366 15.811 -13.700 1.00 72.69 85 ARG A C 1
ATOM 667 O O . ARG A 1 85 ? -1.388 16.473 -13.718 1.00 72.69 85 ARG A O 1
ATOM 674 N N . VAL A 1 86 ? -0.357 14.490 -13.863 1.00 70.38 86 VAL A N 1
ATOM 675 C CA . VAL A 1 86 ? -1.587 13.696 -14.001 1.00 70.38 86 VAL A CA 1
ATOM 676 C C . VAL A 1 86 ? -2.415 13.776 -12.715 1.00 70.38 86 VAL A C 1
ATOM 678 O O . VAL A 1 86 ? -3.625 13.943 -12.796 1.00 70.38 86 VAL A O 1
ATOM 681 N N . LEU A 1 87 ? -1.774 13.767 -11.541 1.00 69.44 87 LEU A N 1
ATOM 682 C CA . LEU A 1 87 ? -2.450 13.959 -10.254 1.00 69.44 87 LEU A CA 1
ATOM 683 C C . LEU A 1 87 ? -3.164 15.323 -10.154 1.00 69.44 87 LEU A C 1
ATOM 685 O O . LEU A 1 87 ? -4.249 15.396 -9.584 1.00 69.44 87 LEU A O 1
ATOM 689 N N . LEU A 1 88 ? -2.571 16.397 -10.691 1.00 66.25 88 LEU A N 1
ATOM 690 C CA . LEU A 1 88 ? -3.127 17.758 -10.635 1.00 66.25 88 LEU A CA 1
ATOM 691 C C . LEU A 1 88 ? -4.073 18.111 -11.799 1.00 66.25 88 LEU A C 1
ATOM 693 O O . LEU A 1 88 ? -5.025 18.855 -11.577 1.00 66.25 88 LEU A O 1
ATOM 697 N N . LEU A 1 89 ? -3.817 17.633 -13.023 1.00 67.12 89 LEU A N 1
ATOM 698 C CA . LEU A 1 89 ? -4.639 17.935 -14.208 1.00 67.12 89 LEU A CA 1
ATOM 699 C C . LEU A 1 89 ? -5.811 16.973 -14.396 1.00 67.12 89 LEU A C 1
ATOM 701 O O . LEU A 1 89 ? -6.819 17.376 -14.968 1.00 67.12 89 LEU A O 1
ATOM 705 N N . ASP A 1 90 ? -5.678 15.724 -13.954 1.00 61.75 90 ASP A N 1
ATOM 706 C CA . ASP A 1 90 ? -6.660 14.672 -14.207 1.00 61.75 90 ASP A CA 1
ATOM 707 C C . ASP A 1 90 ? -7.079 14.026 -12.880 1.00 61.75 90 ASP A C 1
ATOM 709 O O . ASP A 1 90 ? -6.807 12.845 -12.627 1.00 61.75 90 ASP A O 1
ATOM 713 N N . PRO A 1 91 ? -7.720 14.805 -11.979 1.00 59.91 91 PRO A N 1
ATOM 714 C CA . PRO A 1 91 ? -7.979 14.366 -10.618 1.00 59.91 91 PRO A CA 1
ATOM 715 C C . PRO A 1 91 ? -8.722 13.032 -10.598 1.00 59.91 91 PRO A C 1
ATOM 717 O O . PRO A 1 91 ? -8.457 12.212 -9.731 1.00 59.91 91 PRO A O 1
ATOM 720 N N . GLY A 1 92 ? -9.609 12.755 -11.557 1.00 64.00 92 GLY A N 1
ATOM 721 C CA . GLY A 1 92 ? -10.438 11.548 -11.593 1.00 64.00 92 GLY A CA 1
ATOM 722 C C . GLY A 1 92 ? -9.700 10.216 -11.796 1.00 64.00 92 GLY A C 1
ATOM 723 O O . GLY A 1 92 ? -10.140 9.194 -11.287 1.00 64.00 92 GLY A O 1
ATOM 724 N N . SER A 1 93 ? -8.560 10.180 -12.479 1.00 68.88 93 SER A N 1
ATOM 725 C CA . SER A 1 93 ? -8.085 8.937 -13.117 1.00 68.88 93 SER A CA 1
ATOM 726 C C . SER A 1 93 ? -7.468 7.879 -12.169 1.00 68.88 93 SER A C 1
ATOM 728 O O . SER A 1 93 ? -6.981 6.846 -12.623 1.00 68.88 93 SER A O 1
ATOM 730 N N . TRP A 1 94 ? -7.455 8.109 -10.843 1.00 69.94 94 TRP A N 1
ATOM 731 C CA . TRP A 1 94 ? -6.683 7.304 -9.876 1.00 69.94 94 TRP A CA 1
ATOM 732 C C . TRP A 1 94 ? -7.542 6.669 -8.778 1.00 69.94 94 TRP A C 1
ATOM 734 O O . TRP A 1 94 ? -7.486 7.088 -7.615 1.00 69.94 94 TRP A O 1
ATOM 744 N N . PRO A 1 95 ? -8.285 5.596 -9.098 1.00 75.81 95 PRO A N 1
ATOM 745 C CA . PRO A 1 95 ? -9.108 4.864 -8.136 1.00 75.81 95 PRO A CA 1
ATOM 746 C C . PRO A 1 95 ? -8.382 4.498 -6.826 1.00 75.81 95 PRO A C 1
ATOM 748 O O . PRO A 1 95 ? -8.973 4.689 -5.763 1.00 75.81 95 PRO A O 1
ATOM 751 N N . PRO A 1 96 ? -7.098 4.068 -6.826 1.00 79.50 96 PRO A N 1
ATOM 752 C CA . PRO A 1 96 ? -6.390 3.738 -5.584 1.00 79.50 96 PRO A CA 1
ATOM 753 C C . PRO A 1 96 ? -6.154 4.941 -4.661 1.00 79.50 96 PRO A C 1
ATOM 755 O O . PRO A 1 96 ? -6.214 4.808 -3.437 1.00 79.50 96 PRO A O 1
ATOM 758 N N . VAL A 1 97 ? -5.911 6.125 -5.230 1.00 82.69 97 VAL A N 1
ATOM 759 C CA . VAL A 1 97 ? -5.700 7.360 -4.460 1.00 82.69 97 VAL A CA 1
ATOM 760 C C . VAL A 1 97 ? -7.012 7.772 -3.798 1.00 82.69 97 VAL A C 1
ATOM 762 O O . VAL A 1 97 ? -7.028 8.048 -2.601 1.00 82.69 97 VAL A O 1
ATOM 765 N N . TYR A 1 98 ? -8.128 7.699 -4.526 1.00 80.31 98 TYR A N 1
ATOM 766 C CA . TYR A 1 98 ? -9.459 7.948 -3.969 1.00 80.31 98 TYR A CA 1
ATOM 767 C C . TYR A 1 98 ? -9.835 6.992 -2.845 1.00 80.31 98 TYR A C 1
ATOM 769 O O . TYR A 1 98 ? -10.336 7.436 -1.814 1.00 80.31 98 TYR A O 1
ATOM 777 N N . ILE A 1 99 ? -9.565 5.696 -3.017 1.00 85.38 99 ILE A N 1
ATOM 778 C CA . ILE A 1 99 ? -9.808 4.694 -1.973 1.00 85.38 99 ILE A CA 1
ATOM 779 C C . ILE A 1 99 ? -8.966 5.020 -0.738 1.00 85.38 99 ILE A C 1
ATOM 781 O O . ILE A 1 99 ? -9.484 5.009 0.375 1.00 85.38 99 ILE A O 1
ATOM 785 N N . THR A 1 100 ? -7.695 5.383 -0.926 1.00 87.38 100 THR A N 1
ATOM 786 C CA . THR A 1 100 ? -6.791 5.740 0.174 1.00 87.38 100 THR A CA 1
ATOM 787 C C . THR A 1 100 ? -7.277 6.983 0.917 1.00 87.38 100 THR A C 1
ATOM 789 O O . THR A 1 100 ? -7.402 6.954 2.140 1.00 87.38 100 THR A O 1
ATOM 792 N N . PHE A 1 101 ? -7.600 8.068 0.211 1.00 86.62 101 PHE A N 1
ATOM 793 C CA . PHE A 1 101 ? -8.121 9.288 0.834 1.00 86.62 101 PHE A CA 1
ATOM 794 C C . PHE A 1 101 ? -9.469 9.059 1.525 1.00 86.62 101 PHE A C 1
ATOM 796 O O . PHE A 1 101 ? -9.652 9.500 2.659 1.00 86.62 101 PHE A O 1
ATOM 803 N N . GLY A 1 102 ? -10.387 8.328 0.888 1.00 86.31 102 GLY A N 1
ATOM 804 C C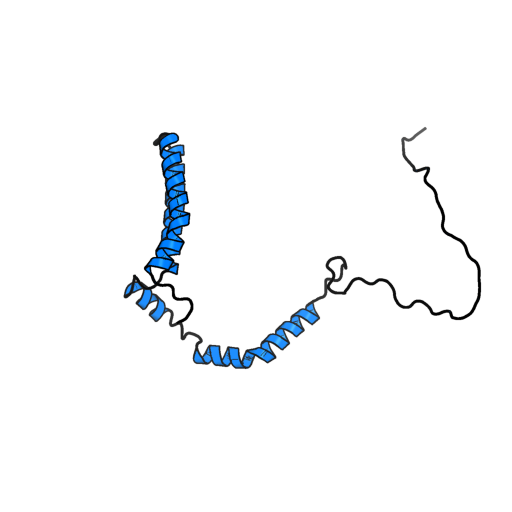A . GLY A 1 102 ? -11.687 7.984 1.465 1.00 86.31 102 GLY A CA 1
ATOM 805 C C . GLY A 1 102 ? -11.556 7.154 2.742 1.00 86.31 102 GLY A C 1
ATOM 806 O O . GLY A 1 102 ? -12.227 7.436 3.734 1.00 86.31 102 GLY A O 1
ATOM 807 N N . LEU A 1 103 ? -10.638 6.185 2.763 1.00 89.38 103 LEU A N 1
ATOM 808 C CA . LEU A 1 103 ? -10.385 5.358 3.940 1.00 89.38 103 LEU A CA 1
ATOM 809 C C . LEU A 1 103 ? -9.759 6.170 5.083 1.00 89.38 103 LEU A C 1
ATOM 811 O O . LEU A 1 103 ? -10.205 6.069 6.224 1.00 89.38 103 LEU A O 1
ATOM 815 N N . ASN A 1 104 ? -8.788 7.036 4.776 1.00 91.88 104 ASN A N 1
ATOM 816 C CA . ASN A 1 104 ? -8.199 7.954 5.756 1.00 91.88 104 ASN A CA 1
ATOM 817 C C . ASN A 1 104 ? -9.249 8.904 6.353 1.00 91.88 104 ASN A C 1
ATOM 819 O O . ASN A 1 104 ? -9.251 9.145 7.560 1.00 91.88 104 ASN A O 1
ATOM 823 N N . PHE A 1 105 ? -10.184 9.396 5.538 1.00 89.69 105 PHE A N 1
ATOM 824 C CA . PHE A 1 105 ? -11.290 10.218 6.021 1.00 89.69 105 PHE A CA 1
ATOM 825 C C . PHE A 1 105 ? -12.200 9.450 6.993 1.00 89.69 105 PHE A C 1
ATOM 827 O O . PHE A 1 105 ? -12.540 9.976 8.050 1.00 89.69 105 PHE A O 1
ATOM 834 N N . CYS A 1 106 ? -12.529 8.188 6.698 1.00 89.06 106 CYS A N 1
ATOM 835 C CA . CYS A 1 106 ? -13.323 7.341 7.598 1.00 89.06 106 CYS A CA 1
ATOM 836 C C . CYS A 1 106 ? -12.618 7.084 8.946 1.00 89.06 106 CYS A C 1
ATOM 838 O O . CYS A 1 106 ? -13.270 7.022 9.992 1.00 89.06 106 CYS A O 1
ATOM 840 N N . ILE A 1 107 ? -11.284 6.976 8.944 1.00 90.94 107 ILE A N 1
ATOM 841 C CA . ILE A 1 107 ? -10.474 6.832 10.165 1.00 90.94 107 ILE A CA 1
ATOM 842 C C . ILE A 1 107 ? -10.538 8.115 11.009 1.00 90.94 107 ILE A C 1
ATOM 844 O O . ILE A 1 107 ? -10.827 8.059 12.205 1.00 90.94 107 ILE A O 1
ATOM 848 N N . LEU A 1 108 ? -10.329 9.284 10.395 1.00 91.44 108 LEU A N 1
ATOM 849 C CA . LEU A 1 108 ? -10.425 10.575 11.089 1.00 91.44 108 LEU A CA 1
ATOM 850 C C . LEU A 1 108 ? -11.840 10.853 11.606 1.00 91.44 108 LEU A C 1
ATOM 852 O O . LEU A 1 108 ? -12.009 11.444 12.674 1.00 91.44 108 LEU A O 1
ATOM 856 N N . PHE A 1 109 ? -12.857 10.411 10.870 1.00 89.06 109 PHE A N 1
ATOM 857 C CA . PHE A 1 109 ? -14.250 10.522 11.273 1.00 89.06 109 PHE A CA 1
ATOM 858 C C . PHE A 1 109 ? -14.555 9.652 12.501 1.00 89.06 109 PHE A C 1
ATOM 860 O O . PHE A 1 109 ? -15.119 10.159 13.470 1.00 89.06 109 PHE A O 1
ATOM 867 N N . SER A 1 110 ? -14.085 8.397 12.519 1.00 91.38 110 SER A N 1
ATOM 868 C CA . SER A 1 110 ? -14.152 7.513 13.697 1.00 91.38 110 SER A CA 1
ATOM 869 C C . SER A 1 110 ? -13.526 8.167 14.929 1.00 91.38 110 SER A C 1
ATOM 871 O O . SER A 1 110 ? -14.150 8.262 15.983 1.00 91.38 110 SER A O 1
ATOM 873 N N . LEU A 1 111 ? -12.308 8.694 14.775 1.00 90.12 111 LEU A N 1
ATOM 874 C CA . LEU A 1 111 ? -11.580 9.340 15.866 1.00 90.12 111 LEU A CA 1
ATOM 875 C C . LEU A 1 111 ? -12.297 10.605 16.363 1.00 90.12 111 LEU A C 1
ATOM 877 O O . LEU A 1 111 ? -12.284 10.921 17.552 1.00 90.12 111 LEU A O 1
ATOM 881 N N . SER A 1 112 ? -12.928 11.345 15.450 1.00 88.38 112 SER A N 1
ATOM 882 C CA . SER A 1 112 ? -13.704 12.539 15.784 1.00 88.38 112 SER A CA 1
ATOM 883 C C . SER A 1 112 ? -14.938 12.175 16.612 1.00 88.38 112 SER A C 1
ATOM 885 O O . SER A 1 112 ? -15.202 12.832 17.616 1.00 88.38 112 SER A O 1
ATOM 887 N N . ILE A 1 113 ? -15.656 11.103 16.256 1.00 88.25 113 ILE A N 1
ATOM 888 C CA . ILE A 1 113 ? -16.797 10.594 17.037 1.00 88.25 113 ILE A CA 1
ATOM 889 C C . ILE A 1 113 ? -16.350 10.206 18.449 1.00 88.25 113 ILE A C 1
ATOM 891 O O . ILE A 1 113 ? -16.968 10.636 19.423 1.00 88.25 113 ILE A O 1
ATOM 895 N N . GLU A 1 114 ? -15.252 9.462 18.575 1.00 88.31 114 GLU A N 1
ATOM 896 C CA . GLU A 1 114 ? -14.693 9.068 19.874 1.00 88.31 114 GLU A CA 1
ATOM 897 C C . GLU A 1 114 ? -14.308 10.282 20.727 1.00 88.31 114 GLU A C 1
ATOM 899 O O . GLU A 1 114 ? -14.658 10.356 21.907 1.00 88.31 114 GLU A O 1
ATOM 904 N N . LYS A 1 115 ? -13.669 11.291 20.122 1.00 88.19 115 LYS A N 1
ATOM 905 C CA . LYS A 1 115 ? -13.351 12.554 20.802 1.00 88.19 115 LYS A CA 1
ATOM 906 C C . LYS A 1 115 ? -14.598 13.312 21.255 1.00 88.19 115 LYS A C 1
ATOM 908 O O . LYS A 1 115 ? -14.587 13.903 22.333 1.00 88.19 115 LYS A O 1
ATOM 913 N N . LEU A 1 116 ? -15.674 13.299 20.468 1.00 86.50 116 LEU A N 1
ATOM 914 C CA . LEU A 1 116 ? -16.937 13.950 20.829 1.00 86.50 116 LEU A CA 1
ATOM 915 C C . LEU A 1 116 ? -17.673 13.215 21.961 1.00 86.50 116 LEU A C 1
ATOM 917 O O . LEU A 1 116 ? -18.296 13.882 22.792 1.00 86.50 116 LEU A O 1
ATOM 921 N N . ILE A 1 117 ? -17.574 11.881 22.025 1.00 88.62 117 ILE A N 1
ATOM 922 C CA . ILE A 1 117 ? -18.059 11.083 23.163 1.00 88.62 117 ILE A 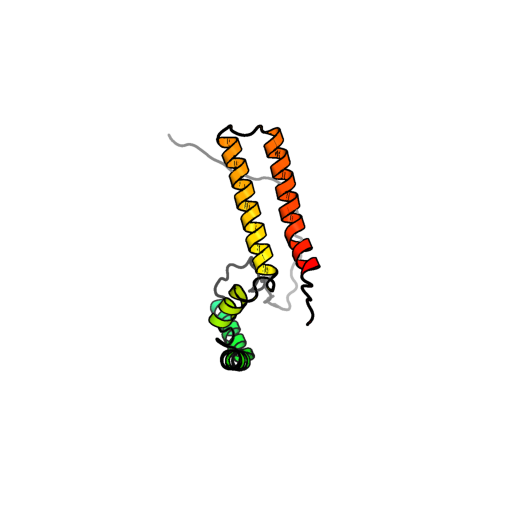CA 1
ATOM 923 C C . ILE A 1 117 ? -17.258 11.425 24.423 1.00 88.62 117 ILE A C 1
ATOM 925 O O . ILE A 1 117 ? -17.850 11.719 25.458 1.00 88.62 117 ILE A O 1
ATOM 929 N N . ALA A 1 118 ? -15.924 11.435 24.332 1.00 87.25 118 ALA A N 1
ATOM 930 C CA . ALA A 1 118 ? -15.047 11.736 25.465 1.00 87.25 118 ALA A CA 1
ATOM 931 C C . ALA A 1 118 ? -15.259 13.160 26.013 1.00 87.25 118 ALA A C 1
ATOM 933 O O . ALA A 1 118 ? -15.166 13.384 27.215 1.00 87.25 118 ALA A O 1
ATOM 934 N N . ALA A 1 119 ? -15.599 14.115 25.142 1.00 88.31 119 ALA A N 1
ATOM 935 C CA . ALA A 1 119 ? -15.955 15.481 25.521 1.00 88.31 119 ALA A CA 1
ATOM 936 C C . ALA A 1 119 ? -17.399 15.632 26.053 1.00 88.31 119 ALA A C 1
ATOM 938 O O . ALA A 1 119 ? -17.816 16.749 26.356 1.00 88.31 119 ALA A O 1
ATOM 939 N N . GLY A 1 120 ? -18.187 14.551 26.122 1.00 83.38 120 GLY A N 1
ATOM 940 C CA . GLY A 1 120 ? -19.566 14.560 26.624 1.00 83.38 120 GLY A CA 1
ATOM 941 C C . GLY A 1 120 ? -20.572 15.295 25.731 1.00 83.38 120 GLY A C 1
ATOM 942 O O . GLY A 1 120 ? -21.677 15.599 26.174 1.00 83.38 120 GLY A O 1
ATOM 943 N N . LYS A 1 121 ? -20.213 15.607 24.477 1.00 80.44 121 LYS A N 1
ATOM 944 C CA . LYS A 1 121 ? -21.043 16.432 23.577 1.00 80.44 121 LYS A CA 1
ATOM 945 C C . LYS A 1 121 ? -22.110 15.631 22.826 1.00 80.44 121 LYS A C 1
ATOM 947 O O . LYS A 1 121 ? -23.039 16.226 22.290 1.00 80.44 121 LYS A O 1
ATOM 952 N N . ILE A 1 122 ? -21.970 14.307 22.750 1.00 81.81 122 ILE A N 1
ATOM 953 C CA . ILE A 1 122 ? -22.866 13.409 22.008 1.00 81.81 122 ILE A CA 1
ATOM 954 C C . ILE A 1 122 ? -23.351 12.269 22.911 1.00 81.81 122 ILE A C 1
ATOM 956 O O . ILE A 1 122 ? -22.577 11.680 23.661 1.00 81.81 122 ILE A O 1
ATOM 960 N N . SER A 1 123 ? -24.638 11.926 22.791 1.00 83.44 123 SER A N 1
ATOM 961 C CA . SER A 1 123 ? -25.242 10.761 23.449 1.00 83.44 123 SER A CA 1
ATOM 962 C C . SER A 1 123 ? -24.730 9.445 22.848 1.00 83.44 123 SER A C 1
ATOM 964 O O . SER A 1 123 ? -24.658 9.295 21.624 1.00 83.44 123 SER A O 1
ATOM 966 N N . GLY A 1 124 ? -24.419 8.462 23.699 1.00 81.19 124 GLY A N 1
ATOM 967 C CA . GLY A 1 124 ? -23.796 7.195 23.293 1.00 81.19 124 GLY A CA 1
ATOM 968 C C . GLY A 1 124 ? -24.589 6.395 22.251 1.00 81.19 124 GLY A C 1
ATOM 969 O O . GLY A 1 124 ? -23.990 5.749 21.393 1.00 81.19 124 GLY A O 1
ATOM 970 N N . GLY A 1 125 ? -25.925 6.484 22.258 1.00 84.75 125 GLY A N 1
ATOM 971 C CA . GLY A 1 125 ? -26.766 5.826 21.249 1.00 84.75 125 GLY A CA 1
ATOM 972 C C . GLY A 1 125 ? -26.569 6.399 19.841 1.00 84.75 125 GLY A C 1
ATOM 973 O O . GLY A 1 125 ? -26.459 5.651 18.871 1.00 84.75 125 GLY A O 1
ATOM 974 N N . ILE A 1 126 ? -26.446 7.724 19.734 1.00 85.94 126 ILE A N 1
ATOM 975 C CA . ILE A 1 126 ? -26.199 8.420 18.464 1.00 85.94 126 ILE A CA 1
ATOM 976 C C . ILE A 1 126 ? -24.795 8.080 17.961 1.00 85.94 126 ILE A C 1
ATOM 978 O O . ILE A 1 126 ? -24.638 7.695 16.805 1.00 85.94 126 ILE A O 1
ATOM 982 N N . ALA A 1 127 ? -23.789 8.129 18.837 1.00 86.88 127 ALA A N 1
ATOM 983 C CA . ALA A 1 127 ? -22.421 7.781 18.465 1.00 86.88 127 ALA A CA 1
ATOM 984 C C . ALA A 1 127 ? -22.291 6.333 17.968 1.00 86.88 127 ALA A C 1
ATOM 986 O O . ALA A 1 127 ? -21.621 6.085 16.968 1.00 86.88 127 ALA A O 1
ATOM 987 N N . ARG A 1 128 ? -22.987 5.383 18.608 1.00 87.38 128 ARG A N 1
ATOM 988 C CA . ARG A 1 128 ? -23.017 3.981 18.170 1.00 87.38 128 ARG A CA 1
ATOM 989 C C . ARG A 1 128 ? -23.591 3.836 16.761 1.00 87.38 128 ARG A C 1
ATOM 991 O O . ARG A 1 128 ? -23.009 3.124 15.949 1.00 87.38 128 ARG A O 1
ATOM 998 N N . ASN A 1 129 ? -24.684 4.533 16.453 1.00 89.88 129 ASN A N 1
ATOM 999 C CA . ASN A 1 129 ? -25.276 4.509 15.114 1.00 89.88 129 ASN A CA 1
ATOM 1000 C C . ASN A 1 129 ? -24.337 5.119 14.060 1.00 89.88 129 ASN A C 1
ATOM 1002 O O . ASN A 1 129 ? -24.148 4.521 13.003 1.00 89.88 129 ASN A O 1
ATOM 1006 N N . LEU A 1 130 ? -23.694 6.257 14.355 1.00 88.69 130 LEU A N 1
ATOM 1007 C CA . LEU A 1 130 ? -22.713 6.87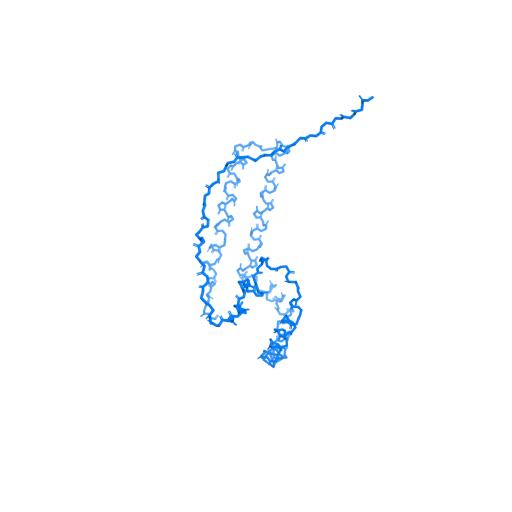0 13.449 1.00 88.69 130 LEU A CA 1
ATOM 1008 C C . LEU A 1 130 ? -21.508 5.954 13.200 1.00 88.69 130 LEU A C 1
ATOM 1010 O O . LEU A 1 130 ? -21.040 5.852 12.068 1.00 88.69 130 LEU A O 1
ATOM 1014 N N . GLN A 1 131 ? -21.034 5.257 14.232 1.00 90.56 131 GLN A N 1
ATOM 1015 C CA . GLN A 1 131 ? -19.913 4.333 14.108 1.00 90.56 131 GLN A CA 1
ATOM 1016 C C . GLN A 1 131 ? -20.268 3.114 13.247 1.00 90.56 131 GLN A C 1
ATOM 1018 O O . GLN A 1 131 ? -19.474 2.696 12.408 1.00 90.56 131 GLN A O 1
ATOM 1023 N N . VAL A 1 132 ? -21.479 2.569 13.405 1.00 92.06 132 VAL A N 1
ATOM 1024 C CA . VAL A 1 132 ? -21.984 1.487 12.547 1.00 92.06 132 VAL A CA 1
ATOM 1025 C C . VAL A 1 132 ? -22.025 1.942 11.087 1.00 92.06 132 VAL A C 1
ATOM 1027 O O . VAL A 1 132 ? -21.507 1.243 10.219 1.00 92.06 132 VAL A O 1
ATOM 1030 N N . ILE A 1 133 ? -22.549 3.141 10.815 1.00 89.94 133 ILE A N 1
ATOM 1031 C CA . ILE A 1 133 ? -22.565 3.725 9.464 1.00 89.94 133 ILE A CA 1
ATOM 1032 C C . ILE A 1 133 ? -21.138 3.896 8.917 1.00 89.94 133 ILE A C 1
ATOM 1034 O O . ILE A 1 133 ? -20.896 3.587 7.752 1.00 89.94 133 ILE A O 1
ATOM 1038 N N . ASN A 1 134 ? -20.178 4.318 9.746 1.00 91.00 134 ASN A N 1
ATOM 1039 C CA . ASN A 1 134 ? -18.776 4.453 9.348 1.00 91.00 134 ASN A CA 1
ATOM 1040 C C . ASN A 1 134 ? -18.148 3.109 8.936 1.00 91.00 134 ASN A C 1
ATOM 1042 O O . ASN A 1 134 ? -17.455 3.037 7.925 1.00 91.00 134 ASN A O 1
ATOM 1046 N N . PHE A 1 135 ? -18.432 2.021 9.660 1.00 91.38 135 PHE A N 1
ATOM 1047 C CA . PHE A 1 135 ? -17.971 0.683 9.272 1.00 91.38 135 PHE A CA 1
ATOM 1048 C C . PHE A 1 135 ? -18.578 0.213 7.947 1.00 91.38 135 PHE A C 1
ATOM 1050 O O . PHE A 1 135 ? -17.858 -0.321 7.102 1.00 91.38 135 PHE A O 1
ATOM 1057 N N . PHE A 1 136 ? -19.875 0.455 7.732 1.00 91.50 136 PHE A N 1
ATOM 1058 C CA . PHE A 1 136 ? -20.504 0.189 6.436 1.00 91.50 136 PHE A CA 1
ATOM 1059 C C . PHE A 1 136 ? -19.848 1.005 5.319 1.00 91.50 136 PHE A C 1
ATOM 1061 O O . PHE A 1 136 ? -19.590 0.467 4.246 1.00 91.50 136 PHE A O 1
ATOM 1068 N N . LEU A 1 137 ? -19.520 2.275 5.570 1.00 88.25 137 LEU A N 1
ATOM 1069 C CA . LEU A 1 137 ? -18.848 3.134 4.600 1.00 88.25 137 LEU A CA 1
ATOM 1070 C C . LEU A 1 137 ? -17.445 2.614 4.255 1.00 88.25 137 LEU A C 1
ATOM 1072 O O . LEU A 1 137 ? -17.127 2.481 3.078 1.00 88.25 137 LEU A O 1
ATOM 1076 N N . ILE A 1 138 ? -16.641 2.235 5.251 1.00 91.00 138 ILE A N 1
ATOM 1077 C CA . ILE A 1 138 ? -15.311 1.632 5.052 1.00 91.00 138 ILE A CA 1
ATOM 1078 C C . ILE A 1 138 ? -15.390 0.373 4.179 1.00 91.00 138 ILE A C 1
ATOM 1080 O O . ILE A 1 138 ? -14.539 0.165 3.316 1.00 91.00 138 ILE A O 1
ATOM 1084 N N . LEU A 1 139 ? -16.421 -0.450 4.381 1.00 89.62 139 LEU A N 1
ATOM 1085 C CA . LEU A 1 139 ? -16.610 -1.697 3.643 1.00 89.62 139 LEU A CA 1
ATOM 1086 C C . LEU A 1 139 ? -17.144 -1.467 2.217 1.00 89.62 139 LEU A C 1
ATOM 1088 O O . LEU A 1 139 ? -16.800 -2.214 1.304 1.00 89.62 139 LEU A O 1
ATOM 1092 N N . LEU A 1 140 ? -17.954 -0.424 2.010 1.00 87.94 140 LEU A N 1
ATOM 1093 C CA . LEU A 1 140 ? -18.580 -0.110 0.721 1.00 87.94 140 LEU A CA 1
ATOM 1094 C C . LEU A 1 140 ? -17.736 0.805 -0.180 1.00 87.94 140 LEU A C 1
ATOM 1096 O O . LEU A 1 140 ? -17.869 0.736 -1.401 1.00 87.94 140 LEU A O 1
ATOM 1100 N N . VAL A 1 141 ? -16.852 1.638 0.373 1.00 85.44 141 VAL A N 1
ATOM 1101 C CA . VAL A 1 141 ? -16.028 2.583 -0.404 1.00 85.44 141 VAL A CA 1
ATOM 1102 C C . VAL A 1 141 ? -15.136 1.877 -1.440 1.00 85.44 141 VAL A C 1
ATOM 1104 O O . VAL A 1 141 ? -15.225 2.244 -2.614 1.00 85.44 141 VAL A O 1
ATOM 1107 N N . PRO A 1 142 ? -14.331 0.849 -1.098 1.00 84.88 142 PRO A N 1
ATOM 1108 C CA . PRO A 1 142 ? -13.504 0.152 -2.083 1.00 84.88 142 PRO A CA 1
ATOM 1109 C C . PRO A 1 142 ? -14.298 -0.471 -3.249 1.00 84.88 142 PRO A C 1
ATOM 1111 O O . PRO A 1 142 ? -13.962 -0.178 -4.398 1.00 84.88 142 PRO A O 1
ATOM 1114 N N . PRO A 1 143 ? -15.368 -1.268 -3.027 1.00 85.06 143 PRO A N 1
ATOM 1115 C CA . PRO A 1 143 ? -16.119 -1.867 -4.128 1.00 85.06 143 PRO A CA 1
ATOM 1116 C C . PRO A 1 143 ? -16.877 -0.833 -4.968 1.00 85.06 143 PRO A C 1
ATOM 1118 O O . PRO A 1 143 ? -16.918 -0.972 -6.189 1.00 85.06 143 PRO A O 1
ATOM 1121 N N . ILE A 1 144 ? -17.430 0.229 -4.366 1.00 84.31 144 ILE A N 1
ATOM 1122 C CA . ILE A 1 144 ? -18.104 1.297 -5.123 1.00 84.31 144 ILE A CA 1
ATOM 1123 C C . ILE A 1 144 ? -17.116 2.003 -6.055 1.00 84.31 144 ILE A C 1
ATOM 1125 O O . ILE A 1 144 ? -17.434 2.221 -7.225 1.00 84.31 144 ILE A O 1
ATOM 1129 N N . VAL A 1 145 ? -15.920 2.344 -5.565 1.00 82.12 145 VAL A N 1
ATOM 1130 C CA . VAL A 1 145 ? -14.902 3.029 -6.373 1.00 82.12 145 VAL A CA 1
ATOM 1131 C C . VAL A 1 145 ? -14.406 2.126 -7.503 1.00 82.12 145 VAL A C 1
ATOM 1133 O O . VAL A 1 145 ? -14.359 2.569 -8.647 1.00 82.12 145 VAL A O 1
ATOM 1136 N N . VAL A 1 146 ? -14.127 0.851 -7.219 1.00 82.81 146 VAL A N 1
ATOM 1137 C CA . VAL A 1 146 ? -13.674 -0.130 -8.222 1.00 82.81 146 VAL A CA 1
ATOM 1138 C C . VAL A 1 146 ? -14.720 -0.357 -9.321 1.00 82.81 146 VAL A C 1
ATOM 1140 O O . VAL A 1 146 ? -14.373 -0.377 -10.503 1.00 82.81 146 VAL A O 1
ATOM 1143 N N . LEU A 1 147 ? -16.003 -0.478 -8.957 1.00 79.12 147 LEU A N 1
ATOM 1144 C CA . LEU A 1 147 ? -17.096 -0.696 -9.912 1.00 79.12 147 LEU A CA 1
ATOM 1145 C C . LEU A 1 147 ? -17.421 0.553 -10.742 1.00 79.12 147 LEU A C 1
ATOM 1147 O O . LEU A 1 147 ? -17.725 0.442 -11.927 1.00 79.12 147 LEU A O 1
ATOM 1151 N N . LYS A 1 148 ? -17.360 1.750 -10.145 1.00 75.62 148 LYS A N 1
ATOM 1152 C CA . LYS A 1 148 ? -17.634 3.012 -10.852 1.00 75.62 148 LYS A CA 1
ATOM 1153 C C . LYS A 1 148 ? -16.529 3.391 -11.830 1.00 75.62 148 LYS A C 1
ATOM 1155 O O . LYS A 1 148 ? -16.833 3.928 -12.891 1.00 75.62 148 LYS A O 1
ATOM 1160 N N . TRP A 1 149 ? -15.275 3.112 -11.484 1.00 69.31 149 TRP A N 1
ATOM 1161 C CA . TRP A 1 149 ? -14.123 3.544 -12.271 1.00 69.31 149 TRP A CA 1
ATOM 1162 C C . TRP A 1 149 ? -13.631 2.524 -13.303 1.00 69.31 149 TRP A C 1
ATOM 1164 O O . TRP A 1 149 ? -12.613 2.785 -13.934 1.00 69.31 149 TRP A O 1
ATOM 1174 N N . ASN A 1 150 ? -14.341 1.401 -13.518 1.00 63.00 150 ASN A N 1
ATOM 1175 C CA . ASN A 1 150 ? -13.914 0.325 -14.427 1.00 63.00 150 ASN A CA 1
ATOM 1176 C C . ASN A 1 150 ? -12.410 0.042 -14.263 1.00 63.00 150 ASN A C 1
ATOM 1178 O O . ASN A 1 150 ? -11.647 0.155 -15.223 1.00 63.00 150 ASN A O 1
ATOM 1182 N N . CYS A 1 151 ? -11.973 -0.285 -13.037 1.00 57.31 151 CYS A N 1
ATOM 1183 C CA . CYS A 1 151 ? -10.629 -0.818 -12.809 1.00 57.31 151 CYS A CA 1
ATOM 1184 C C . CYS A 1 151 ? -10.515 -2.144 -13.563 1.00 57.31 151 CYS A C 1
ATOM 1186 O O . CYS A 1 151 ? -10.770 -3.211 -13.012 1.00 57.31 151 CYS A O 1
ATOM 1188 N N . ASN A 1 152 ? -10.219 -2.065 -14.854 1.00 56.53 152 ASN A N 1
ATOM 1189 C CA . ASN A 1 152 ? -10.099 -3.211 -15.719 1.00 56.53 152 ASN A CA 1
ATOM 1190 C C . ASN A 1 152 ? -8.780 -3.912 -15.373 1.00 56.53 152 ASN A C 1
ATOM 1192 O O . ASN A 1 152 ? -7.727 -3.305 -15.558 1.00 56.53 152 ASN A O 1
ATOM 1196 N N . PRO A 1 153 ? -8.792 -5.171 -14.907 1.00 54.25 153 PRO A N 1
ATOM 1197 C CA . PRO A 1 153 ? -7.558 -5.898 -14.628 1.00 54.25 153 PRO A CA 1
ATOM 1198 C C . PRO A 1 153 ? -6.844 -6.389 -15.904 1.00 54.25 153 PRO A C 1
ATOM 1200 O O . PRO A 1 153 ? -5.871 -7.129 -15.797 1.00 54.25 153 PRO A O 1
ATOM 1203 N N . GLY A 1 154 ? -7.320 -6.027 -17.106 1.00 53.34 154 GLY A N 1
ATOM 1204 C CA . GLY A 1 154 ? -6.860 -6.614 -18.370 1.00 53.34 154 GLY A CA 1
ATOM 1205 C C . GLY A 1 154 ? -6.893 -5.698 -19.595 1.00 53.34 154 GLY A C 1
ATOM 1206 O O . GLY A 1 154 ? -7.326 -6.136 -20.658 1.00 53.34 154 GLY A O 1
ATOM 1207 N N . LYS A 1 155 ? -6.475 -4.435 -19.475 1.00 38.38 155 LYS A N 1
ATOM 1208 C CA . LYS A 1 155 ? -5.986 -3.648 -20.620 1.00 38.38 155 LYS A CA 1
ATOM 1209 C C . LYS A 1 155 ? -4.701 -2.947 -20.234 1.00 38.38 155 LYS A C 1
ATOM 1211 O O . LYS A 1 155 ? -4.682 -2.398 -19.114 1.00 38.38 155 LYS A O 1
#

Foldseek 3Di:
DDDDDDDDDDDDDDDDDDDDDDDDDDPPVVPDDPDDDPPDPVDPDDPCVVVVVVVVVCCCVVCVVVVVVCCVVPNCVVVVVVVVVCVVVVVLQDLVVQLVVQLVVLVVVLVVLVVCVVVVNDDPVVSVVVNVVSVVSNVVSNVVSCVVNVPPPDD

Organism: Ornithodoros erraticus (NCBI:txid265619)

Sequence (155 aa):
MDQSDPQADEAATADKQPENDDEDVSVLCRIHKPQDSLLSGSRGWTNYRGLFNFCIILLILSNGRVALENLIKYGILVDPVKWIRVLLLDPGSWPPVYITFGLNFCILFSLSIEKLIAAGKISGGIARNLQVINFFLILLVPPIVVLKWNCNPGK